Protein AF-A0A833EGF6-F1 (afdb_monomer)

Radius of gyration: 15.18 Å; Cα contacts (8 Å, |Δi|>4): 280; chains: 1; bounding box: 39×30×42 Å

Nearest PDB structures (foldseek):
  7wd3-assembly1_C  TM=6.835E-01  e=1.084E-02  Saccharomyces cerevisiae
  7z11-assembly1_F  TM=6.549E-01  e=1.781E-02  Saccharomyces cerevisiae S288C
  7wbb-assembly1_F  TM=6.950E-01  e=2.584E-02  Saccharomyces cerevisiae
  7wbb-assembly1_C  TM=6.110E-01  e=1.389E-02  Saccharomyces cerevisiae
  7wd3-assembly1_F  TM=5.823E-01  e=7.947E-03  Saccharomyces cerevisiae

Foldseek 3Di:
DDKDKDKDFDPPDDPPQDKAKAKEAADQVQDDDPCCVVLQDAREKEAAPVLCVSQVQPVQKKWWWAQDPNDTFIRIHRYDHDNVADNRYMYGHQVVCCVRPVDRMGITIMHHDRIDIHMDDPPVVCVVVVD

Structure (mmCIF, N/CA/C/O backbone):
data_AF-A0A833EGF6-F1
#
_entry.id   AF-A0A833EGF6-F1
#
loop_
_atom_site.group_PDB
_atom_site.id
_atom_site.type_symbol
_atom_site.label_atom_id
_atom_site.label_alt_id
_atom_site.label_comp_id
_atom_site.label_asym_id
_atom_site.label_entity_id
_atom_site.label_seq_id
_atom_site.pdbx_PDB_ins_code
_atom_site.Cartn_x
_atom_site.Cartn_y
_atom_site.Cartn_z
_atom_site.occupancy
_atom_site.B_iso_or_equiv
_atom_site.auth_seq_id
_atom_site.auth_comp_id
_atom_site.auth_asym_id
_atom_site.auth_atom_id
_atom_site.pdbx_PDB_mo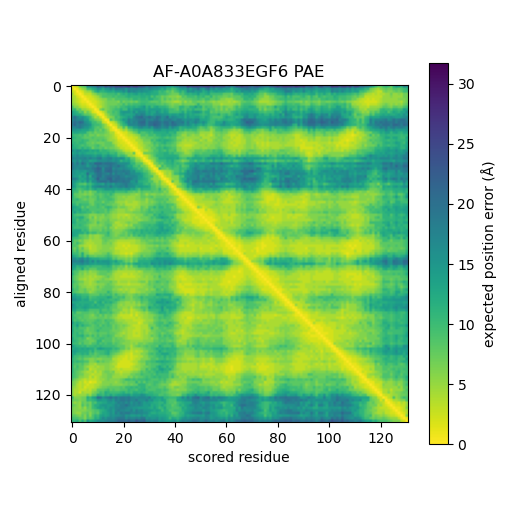del_num
ATOM 1 N N . MET A 1 1 ? 25.208 5.498 -14.492 1.00 62.78 1 MET A N 1
ATOM 2 C CA . MET A 1 1 ? 23.871 5.033 -14.918 1.00 62.78 1 MET A CA 1
ATOM 3 C C . MET A 1 1 ? 22.890 6.130 -14.579 1.00 62.78 1 MET A C 1
ATOM 5 O O . MET A 1 1 ? 22.999 6.670 -13.486 1.00 62.78 1 MET A O 1
ATOM 9 N N . VAL A 1 2 ? 22.030 6.523 -15.516 1.00 65.94 2 VAL A N 1
ATOM 10 C CA . VAL A 1 2 ? 21.056 7.590 -15.268 1.00 65.94 2 VAL A CA 1
ATOM 11 C C . VAL A 1 2 ? 19.839 6.972 -14.587 1.00 65.94 2 VAL A C 1
ATOM 13 O O . VAL A 1 2 ? 19.344 5.928 -15.010 1.00 65.94 2 VAL A O 1
ATOM 16 N N . GLU A 1 3 ? 19.394 7.591 -13.500 1.00 70.75 3 GLU A N 1
ATOM 17 C CA . GLU A 1 3 ? 18.186 7.198 -12.783 1.00 70.75 3 GLU A CA 1
ATOM 18 C C . GLU A 1 3 ? 17.099 8.226 -13.069 1.00 70.75 3 GLU A C 1
ATOM 20 O O . GLU A 1 3 ? 17.300 9.428 -12.874 1.00 70.75 3 GLU A O 1
ATOM 25 N N . PHE A 1 4 ? 15.935 7.760 -13.513 1.00 75.00 4 PHE A N 1
ATOM 26 C CA . PHE A 1 4 ? 14.792 8.621 -13.781 1.00 75.00 4 PHE A CA 1
ATOM 27 C C . PHE A 1 4 ? 13.683 8.347 -12.775 1.00 75.00 4 PHE A C 1
ATOM 29 O O . PHE A 1 4 ? 13.323 7.202 -12.503 1.00 75.00 4 PHE A O 1
ATOM 36 N N . LYS A 1 5 ? 13.111 9.422 -12.231 1.00 77.31 5 LYS A N 1
ATOM 37 C CA . LYS A 1 5 ? 11.902 9.362 -11.408 1.00 77.31 5 LYS A CA 1
ATOM 38 C C . LYS A 1 5 ? 10.701 9.613 -12.301 1.00 77.31 5 LYS A C 1
ATOM 40 O O . LYS A 1 5 ? 10.498 10.733 -12.762 1.00 77.31 5 LYS A O 1
ATOM 45 N N . ILE A 1 6 ? 9.904 8.578 -12.516 1.00 77.62 6 ILE A N 1
ATOM 46 C CA . ILE A 1 6 ? 8.696 8.646 -13.328 1.00 77.62 6 ILE A CA 1
ATOM 47 C C . ILE A 1 6 ? 7.509 8.836 -12.395 1.00 77.62 6 ILE A C 1
ATOM 49 O O . ILE A 1 6 ? 7.302 8.063 -11.458 1.00 77.62 6 ILE A O 1
ATOM 53 N N . VAL A 1 7 ? 6.733 9.885 -12.649 1.00 80.75 7 VAL A N 1
ATOM 54 C CA . VAL A 1 7 ? 5.445 10.098 -11.993 1.00 80.75 7 VAL A CA 1
ATOM 55 C C . VAL A 1 7 ? 4.383 9.456 -12.872 1.00 80.75 7 VAL A C 1
ATOM 57 O O . VAL A 1 7 ? 4.156 9.903 -13.992 1.00 80.75 7 VAL A O 1
ATOM 60 N N . VAL A 1 8 ? 3.738 8.410 -12.367 1.00 79.31 8 VAL A N 1
ATOM 61 C CA . VAL A 1 8 ? 2.607 7.773 -13.039 1.00 79.31 8 VAL A CA 1
ATOM 62 C C . VAL A 1 8 ? 1.335 8.324 -12.414 1.00 79.31 8 VAL A C 1
ATOM 64 O O . VAL A 1 8 ? 1.122 8.192 -11.208 1.00 79.31 8 VAL A O 1
ATOM 67 N N . GLY A 1 9 ? 0.527 8.995 -13.227 1.00 77.75 9 GLY A N 1
ATOM 68 C CA . GLY A 1 9 ? -0.804 9.455 -12.851 1.00 77.75 9 GLY A CA 1
ATOM 69 C C . GLY A 1 9 ? -1.856 8.498 -13.380 1.00 77.75 9 GLY A C 1
ATOM 70 O O . GLY A 1 9 ? -1.789 8.091 -14.538 1.00 77.75 9 GLY A O 1
ATOM 71 N N . ASP A 1 10 ? -2.831 8.155 -12.548 1.00 75.31 10 ASP A N 1
ATOM 72 C CA . ASP A 1 10 ? -4.001 7.414 -12.993 1.00 75.31 10 ASP A CA 1
ATOM 73 C C . ASP A 1 10 ? -5.038 8.392 -13.581 1.00 75.31 10 ASP A C 1
ATOM 75 O O . ASP A 1 10 ? -5.634 9.173 -12.829 1.00 75.31 10 ASP A O 1
ATOM 79 N N . PRO A 1 11 ? -5.284 8.372 -14.908 1.00 65.69 11 PRO A N 1
ATOM 80 C CA . PRO A 1 11 ? -6.131 9.358 -15.586 1.00 65.69 11 PRO A CA 1
ATOM 81 C C . PRO A 1 11 ? -7.618 9.233 -15.227 1.00 65.69 11 PRO A C 1
ATOM 83 O O . PRO A 1 11 ? -8.395 10.132 -15.535 1.00 65.69 11 PRO A O 1
ATOM 86 N N . ARG A 1 12 ? -8.018 8.121 -14.594 1.00 66.75 12 ARG A N 1
ATOM 87 C CA . ARG A 1 12 ? -9.392 7.853 -14.141 1.00 66.75 12 ARG A CA 1
ATOM 88 C C . ARG A 1 12 ? -9.619 8.173 -12.662 1.00 66.75 12 ARG A C 1
ATOM 90 O O . ARG A 1 12 ? -10.748 8.052 -12.192 1.00 66.75 12 ARG A O 1
ATOM 97 N N . SER A 1 13 ? -8.578 8.570 -11.933 1.00 63.38 13 SER A N 1
ATOM 98 C CA . SER A 1 13 ? -8.708 8.973 -10.536 1.00 63.38 13 SER A CA 1
ATOM 99 C C . SER A 1 13 ? -9.345 10.361 -10.445 1.00 63.38 13 SER A C 1
ATOM 101 O O . SER A 1 13 ? -8.914 11.316 -11.096 1.00 63.38 13 SER A O 1
ATOM 103 N N . HIS A 1 14 ? -10.387 10.498 -9.628 1.00 60.25 14 HIS A N 1
ATOM 104 C CA . HIS A 1 14 ? -11.126 11.747 -9.458 1.00 60.25 14 HIS A CA 1
ATOM 105 C C . HIS A 1 14 ? -11.111 12.192 -7.989 1.00 60.25 14 HIS A C 1
ATOM 107 O O . HIS A 1 14 ? -10.875 11.433 -7.056 1.00 60.25 14 HIS A O 1
ATOM 113 N N . ALA A 1 15 ? -11.356 13.478 -7.728 1.00 56.16 15 ALA A N 1
ATOM 114 C CA . ALA A 1 15 ? -11.394 13.990 -6.354 1.00 56.16 15 ALA A CA 1
ATOM 115 C C . ALA A 1 15 ? -12.519 13.391 -5.484 1.00 56.16 15 ALA A C 1
ATOM 117 O O . ALA A 1 15 ? -12.444 13.508 -4.265 1.00 56.16 15 ALA A O 1
ATOM 118 N N . LEU A 1 16 ? -13.504 12.738 -6.109 1.00 56.91 16 LEU A N 1
ATOM 119 C CA . LEU A 1 16 ? -14.645 12.071 -5.479 1.00 56.91 16 LEU A CA 1
ATOM 120 C C . LEU A 1 16 ? -14.425 10.573 -5.217 1.00 56.91 16 LEU A C 1
ATOM 122 O O . LEU A 1 16 ? -15.387 9.874 -4.900 1.00 56.91 16 LEU A O 1
ATOM 126 N N . ASP A 1 17 ? -13.201 10.064 -5.373 1.00 69.06 17 ASP A N 1
ATOM 127 C CA . ASP A 1 17 ? -12.939 8.664 -5.058 1.00 69.06 17 ASP A CA 1
ATOM 128 C C . ASP A 1 17 ? -13.291 8.362 -3.586 1.00 69.06 17 ASP A C 1
ATOM 130 O O . ASP A 1 17 ? -12.956 9.148 -2.691 1.00 69.06 17 ASP A O 1
ATOM 134 N N . PRO A 1 18 ? -13.991 7.246 -3.327 1.00 76.19 18 PRO A N 1
ATOM 135 C CA . PRO A 1 18 ? -14.436 6.881 -1.991 1.00 76.19 18 PRO A CA 1
ATOM 136 C C . PRO A 1 18 ? -13.239 6.681 -1.058 1.00 76.19 18 PRO A C 1
ATOM 138 O O . PRO A 1 18 ? -12.294 5.957 -1.371 1.00 76.19 18 PRO A O 1
ATOM 141 N N . ILE A 1 19 ? -13.298 7.341 0.099 1.00 81.56 19 ILE A N 1
ATOM 142 C CA . ILE A 1 19 ? -12.312 7.216 1.172 1.00 81.56 19 ILE A CA 1
ATOM 143 C C . ILE A 1 19 ? -12.888 6.260 2.212 1.00 81.56 19 ILE A C 1
ATOM 145 O O . ILE A 1 19 ? -13.967 6.505 2.752 1.00 81.56 19 ILE A O 1
ATOM 149 N N . VAL A 1 20 ? -12.168 5.180 2.497 1.00 84.00 20 VAL A N 1
ATOM 150 C CA . VAL A 1 20 ? -12.573 4.162 3.472 1.00 84.00 20 VAL A CA 1
ATOM 151 C C . VAL A 1 20 ? -11.602 4.198 4.644 1.00 84.00 20 VAL A C 1
ATOM 153 O O . VAL A 1 20 ? -10.390 4.152 4.447 1.00 84.00 20 VAL A O 1
ATOM 156 N N . LYS A 1 21 ? -12.114 4.292 5.872 1.00 85.31 21 LYS A N 1
ATOM 157 C CA . LYS A 1 21 ? -11.281 4.138 7.070 1.00 85.31 21 LYS A CA 1
ATOM 158 C C . LYS A 1 21 ? -10.967 2.660 7.255 1.00 85.31 21 LYS A C 1
ATOM 160 O O . LYS A 1 21 ? -11.886 1.853 7.307 1.00 85.31 21 LYS A O 1
ATOM 165 N N . VAL A 1 22 ? -9.689 2.332 7.348 1.00 87.44 22 VAL A N 1
ATOM 166 C CA . VAL A 1 22 ? -9.186 0.968 7.500 1.00 87.44 22 VAL A CA 1
ATOM 167 C C . VAL A 1 22 ? -8.145 0.917 8.610 1.00 87.44 22 VAL A C 1
ATOM 169 O O . VAL A 1 22 ? -7.460 1.902 8.894 1.00 87.44 22 VAL A O 1
ATOM 172 N N . LYS A 1 23 ? -7.987 -0.247 9.227 1.00 86.75 23 LYS A N 1
ATOM 173 C CA . LYS A 1 23 ? -6.864 -0.539 10.113 1.00 86.75 23 LYS A CA 1
ATOM 174 C C . LYS A 1 23 ? -5.716 -1.100 9.287 1.00 86.75 23 LYS A C 1
ATOM 176 O O . LYS A 1 23 ? -5.850 -2.133 8.636 1.00 86.75 23 LYS A O 1
ATOM 181 N N . ALA A 1 24 ? -4.586 -0.409 9.299 1.00 85.12 24 ALA A N 1
ATOM 182 C CA . ALA A 1 24 ? -3.361 -0.911 8.707 1.00 85.12 24 ALA A CA 1
ATOM 183 C C . ALA A 1 24 ? -2.612 -1.756 9.739 1.00 85.12 24 ALA A C 1
ATOM 185 O O . ALA A 1 24 ? -2.304 -1.268 10.828 1.00 85.12 24 ALA A O 1
ATOM 186 N N . LYS A 1 25 ? -2.304 -3.002 9.382 1.00 84.69 25 LYS A N 1
ATOM 187 C CA . LYS A 1 25 ? -1.577 -3.945 10.233 1.00 84.69 25 LYS A CA 1
ATOM 188 C C . LYS A 1 25 ? -0.266 -4.348 9.583 1.00 84.69 25 LYS A C 1
ATOM 190 O O . LYS A 1 25 ? -0.248 -4.780 8.433 1.00 84.69 25 LYS A O 1
ATOM 195 N N . GLY A 1 26 ? 0.828 -4.201 10.315 1.00 82.00 26 GLY A N 1
ATOM 196 C CA . GLY A 1 26 ? 2.128 -4.715 9.925 1.00 82.00 26 GLY A CA 1
ATOM 197 C C . GLY A 1 26 ? 2.166 -6.227 10.095 1.00 82.00 26 GLY A C 1
ATOM 198 O O . GLY A 1 26 ? 1.984 -6.734 11.198 1.00 82.00 26 GLY A O 1
ATOM 199 N N . LEU A 1 27 ? 2.413 -6.953 9.011 1.00 77.69 27 LEU A N 1
ATOM 200 C CA . LEU A 1 27 ? 2.735 -8.370 9.050 1.00 77.69 27 LEU A CA 1
ATOM 201 C C . LEU A 1 27 ? 4.227 -8.564 8.754 1.00 77.69 27 LEU A C 1
ATOM 203 O O . LEU A 1 27 ? 4.736 -7.984 7.790 1.00 77.69 27 LEU A O 1
ATOM 207 N N . PRO A 1 28 ? 4.928 -9.407 9.533 1.00 67.44 28 PRO A N 1
ATOM 208 C CA . PRO A 1 28 ? 6.315 -9.776 9.250 1.00 67.44 28 PRO A CA 1
ATOM 209 C C . PRO A 1 28 ? 6.437 -10.679 8.011 1.00 67.44 28 PRO A C 1
ATOM 211 O O . PRO A 1 28 ? 7.514 -10.802 7.443 1.00 67.44 28 PRO A O 1
ATOM 214 N N . ASP A 1 29 ? 5.329 -11.288 7.576 1.00 66.88 29 ASP A N 1
ATOM 215 C CA . ASP A 1 29 ? 5.263 -12.171 6.405 1.00 66.88 29 ASP A CA 1
ATOM 216 C C . ASP A 1 29 ? 5.384 -11.398 5.075 1.00 66.88 29 ASP A C 1
ATOM 218 O O . ASP A 1 29 ? 5.805 -11.932 4.050 1.00 66.88 29 ASP A O 1
ATOM 222 N N . ILE A 1 30 ? 5.053 -10.100 5.091 1.00 66.06 30 ILE A N 1
ATOM 223 C CA . ILE A 1 30 ? 5.176 -9.215 3.931 1.00 66.06 30 ILE A CA 1
ATOM 224 C C . ILE A 1 30 ? 6.571 -8.588 3.975 1.00 66.06 30 ILE A C 1
ATOM 226 O O . ILE A 1 30 ? 6.788 -7.560 4.616 1.00 66.06 30 ILE A O 1
ATOM 230 N N . ASN A 1 31 ? 7.529 -9.227 3.308 1.00 56.38 31 ASN A N 1
ATOM 231 C CA . ASN A 1 31 ? 8.895 -8.719 3.214 1.00 56.38 31 ASN A CA 1
ATOM 232 C C . ASN A 1 31 ? 8.981 -7.524 2.259 1.00 56.38 31 ASN A C 1
ATOM 234 O O . ASN A 1 31 ? 8.566 -7.616 1.104 1.00 56.38 31 ASN A O 1
ATOM 238 N N . LEU A 1 32 ? 9.581 -6.432 2.736 1.00 56.50 32 LEU A N 1
ATOM 239 C CA . LEU A 1 32 ? 9.998 -5.309 1.904 1.00 56.50 32 LEU A CA 1
ATOM 240 C C . LEU A 1 32 ? 11.260 -5.713 1.137 1.00 56.50 32 LEU A C 1
ATOM 242 O O . LEU A 1 32 ? 12.337 -5.864 1.715 1.00 56.50 32 LEU A O 1
ATOM 246 N N . SER A 1 33 ? 11.155 -5.880 -0.177 1.00 59.25 33 SER A N 1
ATOM 247 C CA . SER A 1 33 ? 12.342 -6.126 -1.003 1.00 59.25 33 SER A CA 1
ATOM 248 C C . SER A 1 33 ? 13.201 -4.858 -1.106 1.00 59.25 33 SER A C 1
ATOM 250 O O . SER A 1 33 ? 12.686 -3.740 -1.098 1.00 59.25 33 SER A O 1
ATOM 252 N N . ALA A 1 34 ? 14.524 -4.998 -1.261 1.00 54.62 34 ALA A N 1
ATOM 253 C CA . ALA A 1 34 ? 15.442 -3.856 -1.406 1.00 54.62 34 ALA A CA 1
ATOM 254 C C . ALA A 1 34 ? 15.045 -2.903 -2.562 1.00 54.62 34 ALA A C 1
ATOM 256 O O . ALA A 1 34 ? 15.184 -1.686 -2.449 1.00 54.62 34 ALA A O 1
ATOM 257 N N . GLU A 1 35 ? 14.441 -3.443 -3.626 1.00 56.97 35 GLU A N 1
ATOM 258 C CA . GLU A 1 35 ? 13.878 -2.676 -4.748 1.00 56.97 35 GLU A CA 1
ATOM 259 C C . GLU A 1 35 ? 12.688 -1.775 -4.348 1.00 56.97 35 GLU A C 1
ATOM 261 O O . GLU A 1 35 ? 12.455 -0.733 -4.965 1.00 56.97 35 GLU A O 1
ATOM 266 N N . GLU A 1 36 ? 11.932 -2.140 -3.309 1.00 57.56 36 GLU A N 1
ATOM 267 C CA . GLU A 1 36 ? 10.817 -1.343 -2.778 1.00 57.56 36 GLU A CA 1
ATOM 268 C C . GLU A 1 36 ? 11.327 -0.196 -1.888 1.00 57.56 36 GLU A C 1
ATOM 270 O O . GLU A 1 36 ? 10.761 0.901 -1.909 1.00 57.56 36 GLU A O 1
ATOM 275 N N . LYS A 1 37 ? 12.461 -0.391 -1.191 1.00 54.84 37 LYS A N 1
ATOM 276 C CA . LYS A 1 37 ? 13.167 0.685 -0.464 1.00 54.84 37 LYS A CA 1
ATOM 277 C C . LYS A 1 37 ? 13.783 1.722 -1.413 1.00 54.84 37 LYS A C 1
ATOM 279 O O . LYS A 1 37 ? 13.734 2.917 -1.123 1.00 54.84 37 LYS A O 1
ATOM 284 N N . GLU A 1 38 ? 14.265 1.309 -2.587 1.00 54.97 38 GLU A N 1
ATOM 285 C CA . GLU A 1 38 ? 14.794 2.216 -3.624 1.00 54.97 38 GLU A CA 1
ATOM 286 C C . GLU A 1 38 ? 13.707 2.931 -4.462 1.00 54.97 38 GLU A C 1
ATOM 288 O O . GLU A 1 38 ? 14.020 3.689 -5.385 1.00 54.97 38 GLU A O 1
ATOM 293 N N . ARG A 1 39 ? 12.414 2.716 -4.164 1.00 59.03 39 ARG A N 1
ATOM 294 C CA . ARG A 1 39 ? 11.269 3.152 -4.995 1.00 59.03 39 ARG A CA 1
ATOM 295 C C . ARG A 1 39 ? 11.310 2.626 -6.436 1.00 59.03 39 ARG A C 1
ATOM 297 O O . ARG A 1 39 ? 10.613 3.164 -7.295 1.00 59.03 39 ARG A O 1
ATOM 304 N N . LYS A 1 40 ? 12.089 1.578 -6.720 1.00 57.59 40 LYS A N 1
ATOM 305 C CA . LYS A 1 40 ? 12.051 0.879 -8.016 1.00 57.59 40 LYS A CA 1
ATOM 306 C C . LYS A 1 40 ? 10.745 0.099 -8.171 1.00 57.59 40 LYS A C 1
ATOM 308 O O . LYS A 1 40 ? 10.235 -0.044 -9.278 1.00 57.59 40 LYS A O 1
ATOM 313 N N . ARG A 1 41 ? 10.158 -0.344 -7.052 1.00 61.38 41 ARG A N 1
ATOM 314 C CA . ARG A 1 41 ? 8.823 -0.957 -6.984 1.00 61.38 41 ARG A CA 1
ATOM 315 C C . ARG 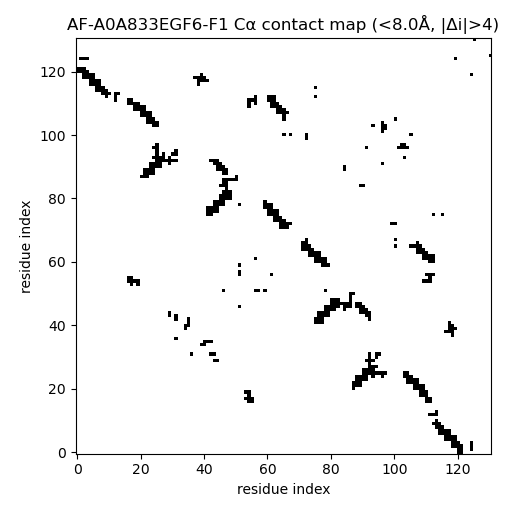A 1 41 ? 7.975 -0.346 -5.874 1.00 61.38 41 ARG A C 1
ATOM 317 O O . ARG A 1 41 ? 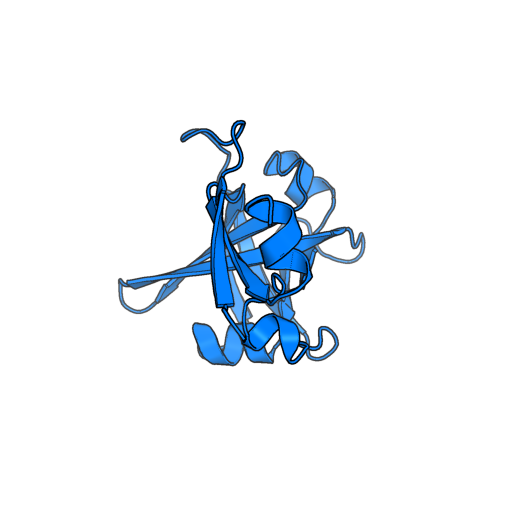8.495 0.161 -4.883 1.00 61.38 41 ARG A O 1
ATOM 324 N N . LEU A 1 42 ? 6.657 -0.372 -6.067 1.00 71.06 42 LEU A N 1
ATOM 325 C CA . LEU A 1 42 ? 5.704 -0.024 -5.015 1.00 71.06 42 LEU A CA 1
ATOM 326 C C . LEU A 1 42 ? 5.661 -1.154 -3.982 1.00 71.06 42 LEU A C 1
ATOM 328 O O . LEU A 1 42 ? 5.588 -2.303 -4.419 1.00 71.06 42 LEU A O 1
ATOM 332 N N . PRO A 1 43 ? 5.623 -0.838 -2.672 1.00 76.38 43 PRO A N 1
ATOM 333 C CA . PRO A 1 43 ? 5.438 -1.840 -1.633 1.00 76.38 43 PRO A CA 1
ATOM 334 C C . PRO A 1 43 ? 4.166 -2.648 -1.890 1.00 76.38 43 PRO A C 1
ATOM 336 O O . PRO A 1 43 ? 3.134 -2.074 -2.253 1.00 76.38 43 PRO A O 1
ATOM 339 N N . VAL A 1 44 ? 4.216 -3.960 -1.692 1.00 81.94 44 VAL A N 1
ATOM 340 C CA . VAL A 1 44 ? 3.024 -4.814 -1.760 1.00 81.94 44 VAL A CA 1
ATOM 341 C C . VAL A 1 44 ? 2.213 -4.710 -0.465 1.00 81.94 44 VAL A C 1
ATOM 343 O O . VAL A 1 44 ? 2.756 -4.704 0.638 1.00 81.94 44 VAL A O 1
ATOM 346 N N . CYS A 1 45 ? 0.892 -4.628 -0.597 1.00 83.69 45 CYS A N 1
ATOM 347 C CA . CYS A 1 45 ? -0.054 -4.679 0.511 1.00 83.69 45 CYS A CA 1
ATOM 348 C C . CYS A 1 45 ? -1.146 -5.707 0.234 1.00 83.69 45 CYS A C 1
ATOM 350 O O . CYS A 1 45 ? -1.517 -5.905 -0.918 1.00 83.69 45 CYS A O 1
ATOM 352 N N . LYS A 1 46 ? -1.665 -6.369 1.267 1.00 83.62 46 LYS A N 1
ATOM 353 C CA . LYS A 1 46 ? -2.796 -7.291 1.132 1.00 83.62 46 LYS A CA 1
ATOM 354 C C . LYS A 1 46 ? -4.083 -6.592 1.539 1.00 83.62 46 LYS A C 1
ATOM 356 O O . LYS A 1 46 ? -4.137 -5.952 2.588 1.00 83.62 46 LYS A O 1
ATOM 361 N N . ALA A 1 47 ? -5.104 -6.709 0.704 1.00 85.00 47 ALA A N 1
ATOM 362 C CA . ALA A 1 47 ? -6.405 -6.099 0.929 1.00 85.00 47 ALA A CA 1
ATOM 363 C C . ALA A 1 47 ? -7.517 -7.036 0.460 1.00 85.00 47 ALA A C 1
ATOM 365 O O . ALA A 1 47 ? -7.343 -7.802 -0.490 1.00 85.00 47 ALA A O 1
ATOM 366 N N . SER A 1 48 ? -8.687 -6.930 1.086 1.00 85.19 48 SER A N 1
ATOM 367 C CA . SER A 1 48 ? -9.868 -7.661 0.632 1.00 85.19 48 SER A CA 1
ATOM 368 C C . SER A 1 48 ? -10.318 -7.187 -0.753 1.00 85.19 48 SER A C 1
ATOM 370 O O . SER A 1 48 ? -10.286 -5.989 -1.061 1.00 85.19 48 SER A O 1
ATOM 372 N N . ARG A 1 49 ? -10.844 -8.104 -1.573 1.00 82.25 49 ARG A N 1
ATOM 373 C CA . ARG A 1 49 ? -11.446 -7.766 -2.873 1.00 82.25 49 ARG A CA 1
ATOM 374 C C . ARG A 1 49 ? -12.545 -6.711 -2.736 1.00 82.25 49 ARG A C 1
ATOM 376 O O . ARG A 1 49 ? -12.558 -5.736 -3.484 1.00 82.25 49 ARG A O 1
ATOM 383 N N . LYS A 1 50 ? -13.404 -6.857 -1.722 1.00 82.06 50 LYS A N 1
ATOM 384 C CA . LYS A 1 50 ? -14.497 -5.915 -1.443 1.00 82.06 50 LYS A CA 1
ATOM 385 C C . LYS A 1 50 ? -13.989 -4.508 -1.149 1.00 82.06 50 LYS A C 1
ATOM 387 O O . LYS A 1 50 ? -14.629 -3.535 -1.536 1.00 82.06 50 LYS A O 1
ATOM 392 N N . LEU A 1 51 ? -12.851 -4.394 -0.464 1.00 81.25 51 LEU A N 1
ATOM 393 C CA . LEU A 1 51 ? -12.237 -3.105 -0.170 1.00 81.25 51 LEU A CA 1
ATOM 394 C C . LEU A 1 51 ? -11.743 -2.444 -1.464 1.00 81.25 51 LEU A C 1
ATOM 396 O O . LEU A 1 51 ? -12.021 -1.271 -1.688 1.00 81.25 51 LEU A O 1
ATOM 400 N N . LEU A 1 52 ? -11.096 -3.192 -2.362 1.00 79.94 52 LEU A N 1
ATOM 401 C CA . LEU A 1 52 ? -10.640 -2.657 -3.653 1.00 79.94 52 LEU A CA 1
ATOM 402 C C . LEU A 1 52 ? -11.790 -2.248 -4.576 1.00 79.94 52 LEU A C 1
ATOM 404 O O . LEU A 1 52 ? -11.693 -1.220 -5.248 1.00 79.94 52 LEU A O 1
ATOM 408 N N . GLU A 1 53 ? -12.886 -3.006 -4.570 1.00 80.56 53 GLU A N 1
ATOM 409 C CA . GLU A 1 53 ? -14.109 -2.657 -5.297 1.00 80.56 53 GLU A CA 1
ATOM 410 C C . GLU A 1 53 ? -14.763 -1.396 -4.719 1.00 80.56 53 GLU A C 1
ATOM 412 O O . GLU A 1 53 ? -15.098 -0.482 -5.477 1.00 80.56 53 GLU A O 1
ATOM 417 N N . LYS A 1 54 ? -14.861 -1.289 -3.383 1.00 80.75 54 LYS A N 1
ATOM 418 C CA . LYS A 1 54 ? -15.333 -0.071 -2.700 1.00 80.75 54 LYS A CA 1
ATOM 419 C C . LYS A 1 54 ? -14.473 1.134 -3.075 1.00 80.75 54 LYS A C 1
ATOM 421 O O . LYS A 1 54 ? -15.031 2.182 -3.365 1.00 80.75 54 LYS A O 1
ATOM 426 N N . LEU A 1 55 ? -13.149 0.975 -3.120 1.00 76.25 55 LEU A N 1
ATOM 427 C CA . LEU A 1 55 ? -12.176 2.020 -3.467 1.00 76.25 55 LEU A CA 1
ATOM 428 C C . LEU A 1 55 ? -12.102 2.325 -4.974 1.00 76.25 55 LEU A C 1
ATOM 430 O O . LEU A 1 55 ? -11.409 3.263 -5.364 1.00 76.25 55 LEU A O 1
ATOM 434 N N . ARG A 1 56 ? -12.774 1.532 -5.825 1.00 74.81 56 ARG A N 1
ATOM 435 C CA . ARG A 1 56 ? -12.673 1.581 -7.296 1.00 74.81 56 ARG A CA 1
ATOM 436 C C . ARG A 1 56 ? -11.225 1.551 -7.797 1.00 74.81 5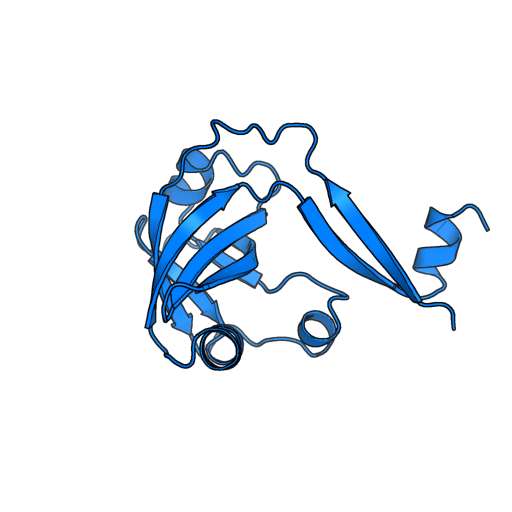6 ARG A C 1
ATOM 438 O O . ARG A 1 56 ? -10.890 2.202 -8.785 1.00 74.81 56 ARG A O 1
ATOM 445 N N . ALA A 1 57 ? -10.347 0.818 -7.117 1.00 76.19 57 ALA A N 1
ATOM 446 C CA . ALA A 1 57 ? -8.922 0.770 -7.431 1.00 76.19 57 ALA A CA 1
ATOM 447 C C . ALA A 1 57 ? -8.636 -0.211 -8.588 1.00 76.19 57 ALA A C 1
ATOM 449 O O . ALA A 1 57 ? -8.076 -1.282 -8.377 1.00 76.19 57 ALA A O 1
ATOM 450 N N .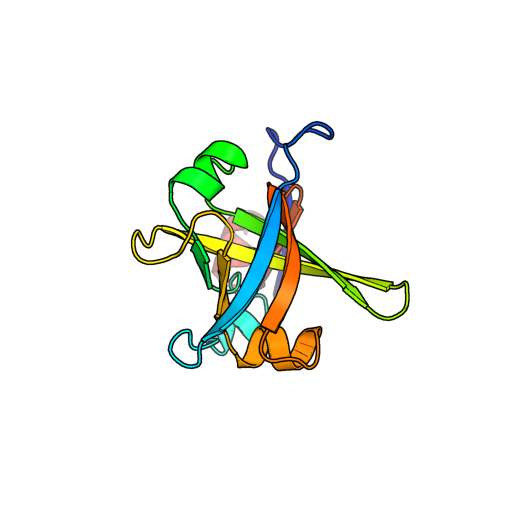 GLU A 1 58 ? -9.009 0.157 -9.821 1.00 69.81 58 GLU A N 1
ATOM 451 C CA . GLU A 1 58 ? -8.866 -0.693 -11.025 1.00 69.81 58 GLU A CA 1
ATOM 452 C C . GLU A 1 58 ? -7.416 -1.120 -11.304 1.00 69.81 58 GLU A C 1
ATOM 454 O O . GLU A 1 58 ? -7.169 -2.226 -11.775 1.00 69.81 58 GLU A O 1
ATOM 459 N N . LEU A 1 59 ? -6.449 -0.254 -10.993 1.00 70.00 59 LEU A N 1
ATOM 460 C CA . LEU A 1 59 ? -5.023 -0.526 -11.194 1.00 70.00 59 LEU A CA 1
ATOM 461 C C . LEU A 1 59 ? -4.396 -1.339 -10.051 1.00 70.00 59 LEU A C 1
ATOM 463 O O . LEU A 1 59 ? -3.205 -1.642 -10.099 1.00 70.00 59 LEU A O 1
ATOM 467 N N . GLY A 1 60 ? -5.169 -1.665 -9.008 1.00 79.12 60 GLY A N 1
ATOM 468 C CA . GLY A 1 60 ? -4.663 -2.356 -7.824 1.00 79.12 60 GLY A CA 1
ATOM 469 C C . GLY A 1 60 ? -3.642 -1.530 -7.040 1.00 79.12 60 GLY A C 1
ATOM 470 O O . GLY A 1 60 ? -2.769 -2.098 -6.395 1.00 79.12 60 GLY A O 1
ATOM 471 N N . ILE A 1 61 ? -3.702 -0.197 -7.112 1.00 82.94 61 ILE A N 1
ATOM 472 C CA . ILE A 1 61 ? -2.811 0.703 -6.369 1.00 82.94 61 ILE A CA 1
ATOM 473 C C . ILE A 1 61 ? -3.657 1.568 -5.445 1.00 82.94 61 ILE A C 1
ATOM 475 O O . ILE A 1 61 ? -4.560 2.287 -5.884 1.00 82.94 61 ILE A O 1
ATOM 479 N N . ILE A 1 62 ? -3.345 1.501 -4.156 1.00 85.88 62 ILE A N 1
ATOM 480 C CA . ILE A 1 62 ? -4.048 2.233 -3.109 1.00 85.88 62 ILE A CA 1
ATOM 481 C C . ILE A 1 62 ? -3.069 3.112 -2.341 1.00 85.88 62 ILE A C 1
ATOM 483 O O . ILE A 1 62 ? -1.886 2.796 -2.195 1.00 85.88 62 ILE A O 1
ATOM 487 N N . THR A 1 63 ? -3.572 4.230 -1.837 1.00 86.69 63 THR A N 1
ATOM 488 C CA . THR A 1 63 ? -2.847 5.082 -0.906 1.00 86.69 63 THR A CA 1
ATOM 489 C C . THR A 1 63 ? -3.526 5.017 0.451 1.00 86.69 63 THR A C 1
ATOM 491 O O . THR A 1 63 ? -4.723 5.261 0.575 1.00 86.69 63 THR A O 1
ATOM 494 N N . LEU A 1 64 ? -2.734 4.714 1.472 1.00 88.12 64 LEU A N 1
ATOM 495 C CA . LEU A 1 64 ? -3.109 4.772 2.873 1.00 88.12 64 LEU A CA 1
ATOM 496 C C . LEU A 1 64 ? -2.604 6.083 3.457 1.00 88.12 64 LEU A C 1
ATOM 498 O O . LEU A 1 64 ? -1.401 6.356 3.453 1.00 88.12 64 LEU A O 1
ATOM 502 N N . ARG A 1 65 ? -3.519 6.913 3.944 1.00 87.00 65 ARG A N 1
ATOM 503 C CA . ARG A 1 65 ? -3.192 8.153 4.640 1.00 87.00 65 ARG A CA 1
ATOM 504 C C . ARG A 1 65 ? -3.352 7.963 6.133 1.00 87.00 65 ARG A C 1
ATOM 506 O O . ARG A 1 65 ? -4.445 7.721 6.627 1.00 87.00 65 ARG A O 1
ATOM 513 N N . PHE A 1 66 ? -2.254 8.162 6.834 1.00 88.06 66 PHE A N 1
ATOM 514 C CA . PHE A 1 66 ? -2.175 8.160 8.281 1.00 88.06 66 PHE A CA 1
ATOM 515 C C . PHE A 1 66 ? -2.120 9.597 8.784 1.00 88.06 66 PHE A C 1
ATOM 517 O O . PHE A 1 66 ? -1.551 10.479 8.126 1.00 88.06 66 PHE A O 1
ATOM 524 N N . ARG A 1 67 ? -2.682 9.836 9.967 1.00 83.31 67 ARG A N 1
ATOM 525 C CA . ARG A 1 67 ? -2.616 11.129 10.647 1.00 83.31 67 ARG A CA 1
ATOM 526 C C . ARG A 1 67 ? -1.809 10.954 11.929 1.00 83.31 67 ARG A C 1
ATOM 528 O O . ARG A 1 67 ? -2.265 10.288 12.848 1.00 83.31 67 ARG A O 1
ATOM 535 N N . LYS A 1 68 ? -0.607 11.526 11.966 1.00 76.50 68 LYS A N 1
ATOM 536 C CA . LYS A 1 68 ? 0.325 11.441 13.098 1.00 76.50 68 LYS A CA 1
ATOM 537 C C . LYS A 1 68 ? 0.759 12.847 13.491 1.00 76.50 68 LYS A C 1
ATOM 539 O O . LYS A 1 68 ? 1.294 13.553 12.642 1.00 76.50 68 LYS A O 1
ATOM 544 N N . ASP A 1 69 ? 0.510 13.250 14.738 1.00 71.25 69 ASP A N 1
ATOM 545 C CA . ASP A 1 69 ? 0.914 14.559 15.286 1.00 71.25 69 ASP A CA 1
ATOM 546 C C . ASP A 1 69 ? 0.571 15.737 14.349 1.00 71.25 69 ASP A C 1
ATOM 548 O O . ASP A 1 69 ? 1.415 16.554 13.988 1.00 71.25 69 ASP A O 1
ATOM 552 N N . ASP A 1 70 ? -0.677 15.750 13.867 1.00 73.44 70 ASP A N 1
ATOM 553 C CA . ASP A 1 70 ? -1.232 16.698 12.884 1.00 73.44 70 ASP A CA 1
ATOM 554 C C . ASP A 1 70 ? -0.603 16.673 11.468 1.00 73.44 70 ASP A C 1
ATOM 556 O O . ASP A 1 70 ? -1.082 17.332 10.543 1.00 73.44 70 ASP A O 1
ATOM 560 N N . LYS A 1 71 ? 0.399 15.819 11.228 1.00 79.31 71 LYS A N 1
ATOM 561 C CA . LYS A 1 71 ? 0.978 15.564 9.902 1.00 79.31 71 LYS A CA 1
ATOM 562 C C . LYS A 1 71 ? 0.279 14.405 9.194 1.00 79.31 71 LYS A C 1
ATOM 564 O O . LYS A 1 71 ? -0.070 13.382 9.784 1.00 79.31 71 LYS A O 1
ATOM 569 N N . LYS A 1 72 ? 0.103 14.557 7.880 1.00 83.56 72 LYS A N 1
ATOM 570 C CA . LYS A 1 72 ? -0.422 13.510 6.994 1.00 83.56 72 LYS A CA 1
ATOM 571 C C . LYS A 1 72 ? 0.740 12.714 6.413 1.00 83.56 72 LYS A C 1
ATOM 573 O O . LYS A 1 72 ? 1.579 13.281 5.714 1.00 83.56 72 LYS A O 1
ATOM 578 N N . VAL A 1 73 ? 0.768 11.412 6.670 1.00 85.44 73 VAL A N 1
ATOM 579 C CA . VAL A 1 73 ? 1.740 10.485 6.080 1.00 85.44 73 VAL A CA 1
ATOM 580 C C . VAL A 1 73 ? 1.002 9.613 5.076 1.00 85.44 73 VAL A C 1
ATOM 582 O O . VAL A 1 73 ? 0.082 8.893 5.444 1.00 85.44 73 VAL A O 1
ATOM 585 N N . ASN A 1 74 ? 1.384 9.688 3.802 1.00 86.44 74 ASN A N 1
ATOM 586 C CA . ASN A 1 74 ? 0.799 8.858 2.751 1.00 86.44 74 ASN A CA 1
ATOM 587 C C . ASN A 1 74 ? 1.746 7.697 2.429 1.00 86.44 74 ASN A C 1
ATOM 589 O O . ASN A 1 74 ? 2.916 7.919 2.112 1.00 86.44 74 ASN A O 1
ATOM 593 N N . ILE A 1 75 ? 1.224 6.478 2.450 1.00 86.00 75 ILE A N 1
ATOM 594 C CA . ILE A 1 75 ? 1.906 5.267 1.998 1.00 86.00 75 ILE A CA 1
ATOM 595 C C . ILE A 1 75 ? 1.153 4.766 0.772 1.00 86.00 75 ILE A C 1
ATOM 597 O O . ILE A 1 75 ? -0.039 4.501 0.852 1.00 86.00 75 ILE A O 1
ATOM 601 N N . THR A 1 76 ? 1.824 4.673 -0.374 1.00 86.25 76 THR A N 1
ATOM 602 C CA . THR A 1 76 ? 1.215 4.126 -1.596 1.00 86.25 76 THR A CA 1
ATOM 603 C C . THR A 1 76 ? 1.743 2.727 -1.823 1.00 86.25 76 THR A C 1
ATOM 605 O O . THR A 1 76 ? 2.958 2.542 -1.828 1.00 86.25 76 THR A O 1
ATOM 608 N N . CYS A 1 77 ? 0.841 1.768 -1.991 1.00 86.19 77 CYS A N 1
ATOM 609 C CA . CYS A 1 77 ? 1.170 0.359 -2.124 1.00 86.19 77 CYS A CA 1
ATOM 610 C C . CYS A 1 77 ? 0.350 -0.293 -3.238 1.00 86.19 77 CYS A C 1
ATOM 612 O O . CYS A 1 77 ? -0.747 0.158 -3.586 1.00 86.19 77 CYS A O 1
ATOM 614 N N . ARG A 1 78 ? 0.904 -1.360 -3.813 1.00 85.38 78 ARG A N 1
ATOM 615 C CA . ARG A 1 78 ? 0.190 -2.234 -4.737 1.00 85.38 78 ARG A CA 1
ATOM 616 C C . ARG A 1 78 ? -0.602 -3.248 -3.922 1.00 85.38 78 ARG A C 1
ATOM 618 O O . ARG A 1 78 ? -0.014 -4.078 -3.236 1.00 85.38 78 ARG A O 1
ATOM 625 N N . ALA A 1 79 ? -1.919 -3.191 -4.026 1.00 84.69 79 ALA A N 1
ATOM 626 C CA . ALA A 1 79 ? -2.813 -4.116 -3.366 1.00 84.69 79 ALA A CA 1
ATOM 627 C C . ALA A 1 79 ? -2.857 -5.465 -4.095 1.00 84.69 79 ALA A C 1
ATOM 629 O O . ALA A 1 79 ? -3.128 -5.544 -5.295 1.00 84.69 79 ALA A O 1
ATOM 630 N N . VAL A 1 80 ? -2.616 -6.529 -3.343 1.00 84.00 80 VAL A N 1
ATOM 631 C CA . VAL A 1 80 ? -2.839 -7.922 -3.711 1.00 84.00 80 VAL A CA 1
ATOM 632 C C . VAL A 1 80 ? -4.093 -8.384 -2.984 1.00 84.00 80 VAL A C 1
ATOM 634 O O . VAL A 1 80 ? -4.254 -8.141 -1.788 1.00 84.00 80 VAL A O 1
ATOM 637 N N . ILE A 1 81 ? -4.996 -9.015 -3.730 1.00 83.62 81 ILE A N 1
ATOM 638 C CA . ILE A 1 81 ? -6.241 -9.543 -3.179 1.00 83.62 81 ILE A CA 1
ATOM 639 C C . ILE A 1 81 ? -5.908 -10.751 -2.308 1.00 83.62 81 ILE A C 1
ATOM 641 O O . ILE A 1 81 ? -5.287 -11.698 -2.784 1.00 83.62 81 ILE A O 1
ATOM 645 N N . ASP A 1 82 ? -6.336 -10.709 -1.052 1.00 81.62 82 ASP A N 1
ATOM 646 C CA . ASP A 1 82 ? -6.267 -11.838 -0.127 1.00 81.62 82 ASP A CA 1
ATOM 647 C C . ASP A 1 82 ? -7.603 -11.908 0.625 1.00 81.62 82 ASP A C 1
ATOM 649 O O . ASP A 1 82 ? -7.967 -10.987 1.360 1.00 81.62 82 ASP A O 1
ATOM 653 N N . ASP A 1 83 ? -8.371 -12.974 0.386 1.00 75.19 83 ASP A N 1
ATOM 654 C CA . ASP A 1 83 ? -9.709 -13.160 0.962 1.00 75.19 83 ASP A CA 1
ATOM 655 C C . ASP A 1 83 ? -9.679 -13.438 2.477 1.00 75.19 83 ASP A C 1
ATOM 657 O O . ASP A 1 83 ? -10.724 -13.395 3.125 1.00 75.19 83 ASP A O 1
ATOM 661 N N . ASN A 1 84 ? -8.498 -13.672 3.065 1.00 79.62 84 ASN A N 1
ATOM 662 C CA . ASN A 1 84 ? -8.343 -13.795 4.516 1.00 79.62 84 ASN A CA 1
ATOM 663 C C . ASN A 1 84 ? -8.272 -12.435 5.224 1.00 79.62 84 ASN A C 1
ATOM 665 O O . ASN A 1 84 ? -8.352 -12.382 6.451 1.00 79.62 84 ASN A O 1
ATOM 669 N N . VAL A 1 85 ? -8.097 -11.340 4.477 1.00 79.94 85 VAL A N 1
ATOM 670 C CA . VAL A 1 85 ? -8.011 -9.994 5.048 1.00 79.94 85 VAL A CA 1
ATOM 671 C C . VAL A 1 85 ? -9.423 -9.426 5.217 1.00 79.94 85 VAL A C 1
ATOM 673 O O . VAL A 1 85 ? -10.184 -9.386 4.242 1.00 79.94 85 VAL A O 1
ATOM 676 N N . PRO A 1 86 ? -9.796 -8.965 6.426 1.00 79.94 86 PRO A N 1
ATOM 677 C CA . PRO A 1 86 ? -11.065 -8.284 6.653 1.00 79.94 86 PRO A CA 1
ATOM 678 C C . PRO A 1 86 ? -11.248 -7.072 5.736 1.00 79.94 86 PRO A C 1
ATOM 680 O O . PRO A 1 86 ? -10.293 -6.414 5.331 1.00 79.94 86 PRO A O 1
ATOM 683 N N . GLU A 1 87 ? -12.498 -6.730 5.428 1.00 78.38 87 GLU A N 1
ATOM 684 C CA . GLU A 1 87 ? -12.810 -5.594 4.552 1.00 78.38 87 GLU A CA 1
ATOM 685 C C . GLU A 1 87 ? -12.447 -4.222 5.147 1.00 78.38 87 GLU A C 1
ATOM 687 O O . GLU A 1 87 ? -12.300 -3.260 4.394 1.00 78.38 87 GLU A O 1
ATOM 692 N N . ASP A 1 88 ? -12.233 -4.153 6.461 1.00 82.88 88 ASP A N 1
ATOM 693 C CA . ASP A 1 88 ? -11.793 -2.961 7.190 1.00 82.88 88 ASP A CA 1
ATOM 694 C C . ASP A 1 88 ? -10.290 -2.983 7.519 1.00 82.88 88 ASP A C 1
ATOM 696 O O . ASP A 1 88 ? -9.805 -2.112 8.241 1.00 82.88 88 ASP A O 1
ATOM 700 N N . GLU A 1 89 ? -9.537 -3.964 7.010 1.00 82.75 89 GLU A N 1
ATOM 701 C CA . GLU A 1 89 ? -8.106 -4.118 7.274 1.00 82.75 89 GLU A CA 1
ATOM 702 C C . GLU A 1 89 ? -7.268 -4.082 5.993 1.00 82.75 89 GLU A C 1
ATOM 704 O O . GLU A 1 89 ? -7.678 -4.525 4.920 1.00 82.75 89 GLU A O 1
ATOM 709 N N . VAL A 1 90 ? -6.050 -3.558 6.121 1.00 84.94 90 VAL A N 1
ATOM 710 C CA . VAL A 1 90 ? -5.015 -3.648 5.089 1.00 84.94 90 VAL A CA 1
ATOM 711 C C . VAL A 1 90 ? -3.738 -4.129 5.744 1.00 84.94 90 VAL A C 1
ATOM 713 O O . VAL A 1 90 ? -3.245 -3.512 6.688 1.00 84.94 90 VAL A O 1
ATOM 716 N N . HIS A 1 91 ? -3.185 -5.227 5.243 1.00 85.50 91 HIS A N 1
ATOM 717 C CA . HIS A 1 91 ? -1.933 -5.751 5.770 1.00 85.50 91 HIS A CA 1
ATOM 718 C C . HIS A 1 91 ? -0.763 -5.223 4.945 1.00 85.50 91 HIS A C 1
ATOM 720 O O . HIS A 1 91 ? -0.762 -5.270 3.714 1.00 85.50 91 HIS A O 1
ATOM 726 N N . LEU A 1 92 ? 0.227 -4.683 5.641 1.00 84.06 92 LEU A N 1
ATOM 727 C CA . LEU A 1 92 ? 1.433 -4.073 5.095 1.00 84.06 92 LEU A CA 1
ATOM 728 C C . LEU A 1 92 ? 2.656 -4.7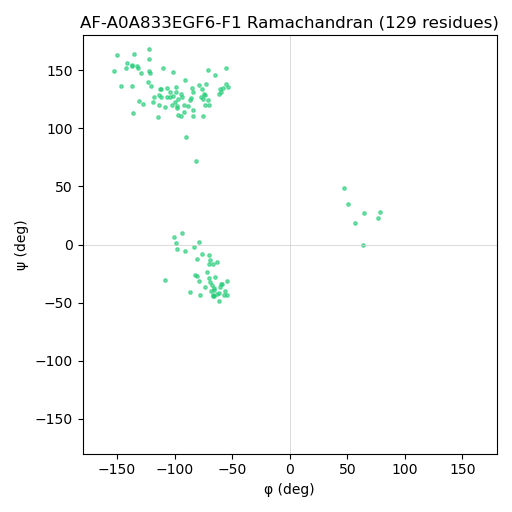86 5.658 1.00 84.06 92 LEU A C 1
ATOM 730 O O . LEU A 1 92 ? 2.555 -5.512 6.641 1.00 84.06 92 LEU A O 1
ATOM 734 N N . SER A 1 93 ? 3.828 -4.521 5.092 1.00 82.12 93 SER A N 1
ATOM 735 C CA . SER A 1 93 ? 5.076 -4.921 5.740 1.00 82.12 93 SER A CA 1
ATOM 736 C C . SER A 1 93 ? 5.224 -4.252 7.110 1.00 82.12 93 SER A C 1
ATOM 738 O O . SER A 1 93 ? 5.028 -3.036 7.235 1.00 82.12 93 SE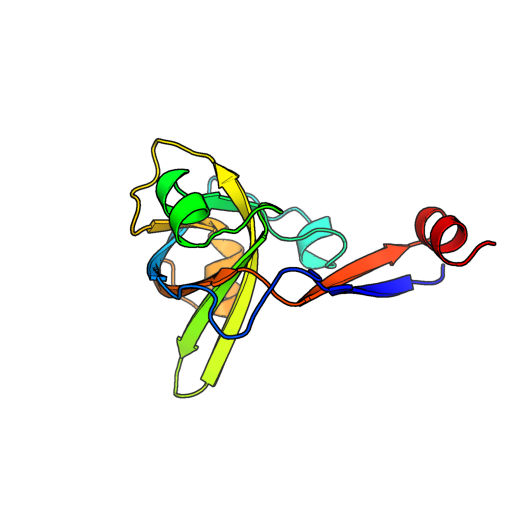R A O 1
ATOM 740 N N . LEU A 1 94 ? 5.598 -5.041 8.123 1.00 80.81 94 LEU A N 1
ATOM 741 C CA . LEU A 1 94 ? 5.905 -4.553 9.472 1.00 80.81 94 LEU A CA 1
ATOM 742 C C . LEU A 1 94 ? 7.011 -3.486 9.449 1.00 80.81 94 LEU A C 1
ATOM 744 O O . LEU A 1 94 ? 6.903 -2.465 10.125 1.00 80.81 94 LEU A O 1
ATOM 748 N N . GLU A 1 95 ? 8.033 -3.674 8.610 1.00 79.69 95 GLU A N 1
ATOM 749 C CA . GLU A 1 95 ? 9.093 -2.681 8.412 1.00 79.69 95 GLU A CA 1
ATOM 750 C C . GLU A 1 95 ? 8.533 -1.361 7.860 1.00 79.69 95 GLU A C 1
ATOM 752 O O . GLU A 1 95 ? 8.889 -0.289 8.341 1.00 79.69 95 GLU A O 1
ATOM 757 N N . LEU A 1 96 ? 7.598 -1.412 6.902 1.00 79.88 96 LEU A N 1
ATOM 758 C CA . LEU A 1 96 ? 7.063 -0.213 6.248 1.00 79.88 96 LEU A CA 1
ATOM 759 C C . LEU A 1 96 ? 6.257 0.653 7.219 1.00 79.88 96 LEU A C 1
ATOM 761 O O . LEU A 1 96 ? 6.390 1.881 7.225 1.00 79.88 96 LEU A O 1
ATOM 765 N N . ILE A 1 97 ? 5.401 0.015 8.021 1.00 81.19 97 ILE A N 1
ATOM 766 C CA . ILE A 1 97 ? 4.580 0.707 9.018 1.00 81.19 97 ILE A CA 1
ATOM 767 C C . ILE A 1 97 ? 5.437 1.158 10.210 1.00 81.19 97 ILE A C 1
ATOM 769 O O . ILE A 1 97 ? 5.282 2.288 10.675 1.00 81.19 97 ILE A O 1
ATOM 773 N N . GLY A 1 98 ? 6.432 0.361 10.610 1.00 80.25 98 GLY A N 1
ATOM 774 C CA . GLY A 1 98 ? 7.419 0.727 11.623 1.00 80.25 98 GLY A CA 1
ATOM 775 C C . GLY A 1 98 ? 8.247 1.951 11.224 1.00 80.25 98 GLY A C 1
ATOM 776 O O . GLY A 1 98 ? 8.331 2.909 11.986 1.00 80.25 98 GLY A O 1
ATOM 777 N N . GLU A 1 99 ? 8.787 1.994 10.005 1.00 80.75 99 GLU A N 1
ATOM 778 C CA . GLU A 1 99 ? 9.596 3.125 9.531 1.00 80.75 99 GLU A CA 1
ATOM 779 C C . GLU A 1 99 ? 8.773 4.408 9.337 1.00 80.75 99 GLU A C 1
ATOM 781 O O . GLU A 1 99 ? 9.241 5.510 9.633 1.00 80.75 99 GLU A O 1
ATOM 786 N N . LYS A 1 100 ? 7.547 4.302 8.805 1.00 79.50 100 LYS A N 1
ATOM 787 C CA . LYS A 1 100 ? 6.726 5.479 8.467 1.00 79.50 100 LYS A CA 1
ATOM 788 C C . LYS A 1 100 ? 5.889 5.988 9.629 1.00 79.50 100 LYS A C 1
ATOM 790 O O . LYS A 1 100 ? 5.735 7.201 9.782 1.00 79.50 100 LYS A O 1
ATOM 795 N N . ILE A 1 101 ? 5.310 5.074 10.398 1.00 80.12 101 ILE A N 1
ATOM 796 C CA . ILE A 1 101 ? 4.330 5.371 11.444 1.00 80.12 101 ILE A CA 1
ATOM 797 C C . ILE A 1 101 ? 4.935 5.163 12.833 1.00 80.12 101 ILE A C 1
ATOM 799 O O . ILE A 1 101 ? 4.604 5.925 13.743 1.00 80.12 101 ILE A O 1
ATOM 803 N N . GLY A 1 102 ? 5.891 4.244 12.993 1.00 78.56 102 GLY A N 1
ATOM 804 C CA . GLY A 1 102 ? 6.495 3.923 14.292 1.00 78.56 102 GLY A CA 1
ATOM 805 C C . GLY A 1 102 ? 5.601 3.050 15.169 1.00 78.56 102 GLY A C 1
ATOM 806 O O . GLY A 1 102 ? 5.730 3.093 16.386 1.00 78.56 102 GLY A O 1
ATOM 807 N N . ALA A 1 103 ? 4.666 2.320 14.560 1.00 80.75 103 ALA A N 1
ATOM 808 C CA . ALA A 1 103 ? 3.729 1.425 15.228 1.00 80.75 103 ALA A CA 1
ATOM 809 C C . ALA A 1 103 ? 3.525 0.166 14.378 1.00 80.75 103 ALA A C 1
ATOM 811 O O . ALA A 1 103 ? 3.714 0.212 13.164 1.00 80.75 103 ALA A O 1
ATOM 812 N N . GLU A 1 104 ? 3.122 -0.935 15.008 1.00 80.50 104 GLU A N 1
ATOM 813 C CA . GLU A 1 104 ? 2.805 -2.194 14.318 1.00 80.50 104 GLU A CA 1
ATOM 814 C C . GLU A 1 104 ? 1.382 -2.188 13.737 1.00 80.50 104 GLU A C 1
ATOM 816 O O . GLU A 1 104 ? 1.113 -2.836 12.728 1.00 80.50 104 GLU A O 1
ATOM 821 N N . GLU A 1 105 ? 0.476 -1.409 14.331 1.00 84.00 105 GLU A N 1
ATOM 822 C CA . GLU A 1 105 ? -0.914 -1.242 13.905 1.00 84.00 105 GLU A CA 1
ATOM 823 C C . GLU A 1 105 ? -1.297 0.242 13.981 1.00 84.00 105 GLU A C 1
ATOM 825 O O . GLU A 1 105 ? -0.955 0.933 14.943 1.00 84.00 105 GLU A O 1
ATOM 830 N N . ALA A 1 106 ? -1.996 0.755 12.966 1.00 85.81 106 ALA A N 1
ATOM 831 C CA . ALA A 1 106 ? -2.464 2.140 12.949 1.00 85.81 106 ALA A CA 1
ATOM 832 C C . ALA A 1 106 ? -3.735 2.320 12.110 1.00 85.81 106 ALA A C 1
ATOM 834 O O . ALA A 1 106 ? -3.945 1.641 11.106 1.00 85.81 106 ALA A O 1
ATOM 835 N N . GLU A 1 107 ? -4.577 3.277 12.496 1.00 86.75 107 GLU A N 1
ATOM 836 C CA . GLU A 1 107 ? -5.746 3.666 11.705 1.00 86.75 107 GLU A CA 1
ATOM 837 C C . GLU A 1 107 ? -5.329 4.528 10.505 1.00 86.75 107 GLU A C 1
ATOM 839 O O . GLU A 1 107 ? -4.540 5.471 10.629 1.00 86.75 107 GLU A O 1
ATOM 844 N N . ALA A 1 108 ? -5.873 4.207 9.332 1.00 87.56 108 ALA A N 1
ATOM 845 C CA . ALA A 1 108 ? -5.571 4.871 8.075 1.00 87.56 108 ALA A CA 1
ATOM 846 C C . ALA A 1 108 ? -6.832 5.130 7.247 1.00 87.56 108 ALA A C 1
ATOM 848 O O . ALA A 1 108 ? -7.832 4.425 7.327 1.00 87.56 108 ALA A O 1
ATOM 849 N N . GLU A 1 109 ? -6.767 6.139 6.392 1.00 87.50 109 GLU A N 1
ATOM 850 C CA . GLU A 1 109 ? -7.749 6.387 5.343 1.00 87.50 109 GLU A CA 1
ATOM 851 C C . GLU A 1 109 ? -7.220 5.793 4.031 1.00 87.50 109 GLU A C 1
ATOM 853 O O . GLU A 1 109 ? -6.236 6.289 3.477 1.00 87.50 109 GLU A O 1
ATOM 858 N N . ALA A 1 110 ? -7.853 4.733 3.531 1.00 87.00 110 ALA A N 1
ATOM 859 C CA . ALA A 1 110 ? -7.573 4.144 2.228 1.00 87.00 110 ALA A CA 1
ATOM 860 C C . ALA A 1 110 ? -8.350 4.866 1.122 1.00 87.00 110 ALA A C 1
ATOM 862 O O . ALA A 1 110 ? -9.546 5.128 1.252 1.00 87.00 110 ALA A O 1
ATOM 863 N N . PHE A 1 111 ? -7.670 5.171 0.021 1.00 86.44 111 PHE A N 1
ATOM 864 C CA . PHE A 1 111 ? -8.259 5.729 -1.199 1.00 86.44 111 PHE A CA 1
ATOM 865 C C . PHE A 1 111 ? -7.453 5.294 -2.431 1.00 86.44 111 PHE A C 1
ATOM 867 O O . PHE A 1 111 ? -6.306 4.848 -2.321 1.00 86.44 111 PHE A O 1
ATOM 874 N N . ARG A 1 112 ? -8.048 5.425 -3.621 1.00 84.62 112 ARG A N 1
ATOM 875 C CA . ARG A 1 112 ? -7.380 5.162 -4.906 1.00 84.62 112 ARG A CA 1
ATOM 876 C C . ARG A 1 112 ? -6.168 6.083 -5.082 1.00 84.62 112 ARG A C 1
ATOM 878 O O . ARG A 1 112 ? -6.269 7.299 -4.900 1.00 84.62 112 ARG A O 1
ATOM 885 N N . ALA A 1 113 ? -5.016 5.522 -5.445 1.00 83.00 113 ALA A N 1
ATOM 886 C CA . ALA A 1 113 ? -3.819 6.324 -5.672 1.00 83.00 113 ALA A CA 1
ATOM 887 C C . ALA A 1 113 ? -3.965 7.170 -6.948 1.00 83.00 113 ALA A C 1
ATOM 889 O O . ALA A 1 113 ? -4.126 6.629 -8.038 1.00 83.00 113 ALA A O 1
ATOM 890 N N . LYS A 1 114 ? -3.880 8.500 -6.816 1.00 79.56 114 LYS A N 1
ATOM 891 C CA . LYS A 1 114 ? -3.988 9.427 -7.961 1.00 79.56 114 LYS A CA 1
ATOM 892 C C . LYS A 1 114 ? -2.708 9.503 -8.778 1.00 79.56 114 LYS A C 1
ATOM 894 O O . LYS A 1 114 ? -2.723 9.529 -10.003 1.00 79.56 114 LYS A O 1
ATOM 899 N N . THR A 1 115 ? -1.592 9.577 -8.068 1.00 79.44 115 THR A N 1
ATOM 900 C CA . THR A 1 115 ? -0.254 9.687 -8.638 1.00 79.44 115 THR A CA 1
ATOM 901 C C . THR A 1 115 ? 0.719 8.964 -7.733 1.00 79.44 115 THR A C 1
ATOM 903 O O . THR A 1 115 ? 0.685 9.164 -6.515 1.00 79.44 115 THR A O 1
ATOM 906 N N . TRP A 1 116 ? 1.624 8.192 -8.313 1.00 81.75 116 TRP A N 1
ATOM 907 C CA . TRP A 1 116 ? 2.728 7.575 -7.589 1.00 81.75 116 TRP A CA 1
ATOM 908 C C . TRP A 1 116 ? 4.029 7.727 -8.366 1.00 81.75 116 TRP A C 1
ATOM 910 O O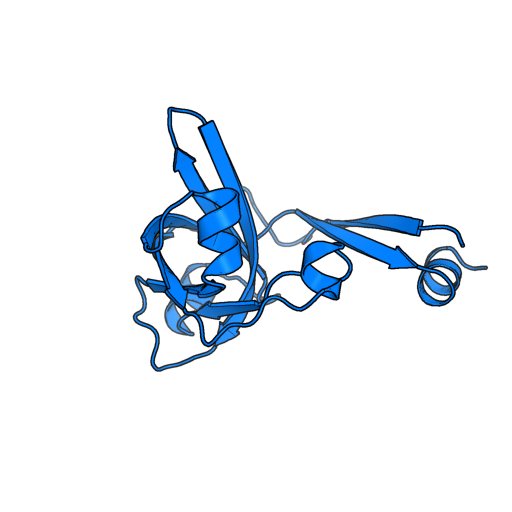 . TRP A 1 116 ? 4.044 8.079 -9.544 1.00 81.75 116 TRP A O 1
ATOM 920 N N . GLN A 1 117 ? 5.137 7.512 -7.669 1.00 79.19 117 GLN A N 1
ATOM 921 C CA . GLN A 1 117 ? 6.473 7.639 -8.230 1.00 79.19 117 GLN A CA 1
ATOM 922 C C . GLN A 1 117 ? 7.128 6.270 -8.298 1.00 79.19 117 GLN A C 1
ATOM 924 O O . GLN A 1 117 ? 7.103 5.538 -7.309 1.00 79.19 117 GLN A O 1
ATOM 929 N N . ILE A 1 118 ? 7.739 5.971 -9.438 1.00 79.94 118 ILE A N 1
ATOM 930 C CA . ILE A 1 118 ? 8.625 4.823 -9.620 1.00 79.94 118 ILE A CA 1
ATOM 931 C C . ILE A 1 118 ? 9.986 5.316 -10.112 1.00 79.94 118 ILE A C 1
ATOM 933 O O . ILE A 1 118 ? 10.068 6.244 -10.920 1.00 79.94 118 ILE A O 1
ATOM 937 N N . THR A 1 119 ? 11.055 4.723 -9.599 1.00 78.12 119 THR A N 1
ATOM 938 C CA . THR A 1 119 ? 12.422 4.962 -10.065 1.00 78.12 119 THR A CA 1
ATOM 939 C C . THR A 1 119 ? 12.766 3.906 -11.107 1.00 78.12 119 THR A C 1
ATOM 941 O O . THR A 1 119 ? 12.635 2.715 -10.839 1.00 78.12 119 THR A O 1
ATOM 944 N N . VAL A 1 120 ? 13.214 4.328 -12.286 1.00 75.62 120 VAL A N 1
ATOM 945 C CA . VAL A 1 120 ? 13.629 3.429 -13.368 1.00 75.62 120 VAL A CA 1
ATOM 946 C C . VAL A 1 120 ? 15.087 3.707 -13.719 1.00 75.62 120 VAL A C 1
ATOM 948 O O . VAL A 1 120 ? 15.508 4.863 -13.804 1.00 75.62 120 VAL A O 1
ATOM 951 N N . THR A 1 121 ? 15.862 2.643 -13.912 1.00 78.94 121 THR A N 1
ATOM 952 C CA . THR A 1 121 ? 17.286 2.692 -14.271 1.00 78.94 121 THR A CA 1
ATOM 953 C C . THR A 1 121 ? 17.493 2.224 -15.715 1.00 78.94 121 THR A C 1
ATOM 955 O O . THR A 1 121 ? 16.720 1.407 -16.223 1.00 78.94 121 THR A O 1
ATOM 958 N N . SER A 1 122 ? 18.537 2.702 -16.399 1.00 65.81 122 SER A N 1
ATOM 959 C CA . SER A 1 122 ? 18.963 2.147 -17.701 1.00 65.81 122 SER A CA 1
ATOM 960 C C . SER A 1 122 ? 19.175 0.626 -17.602 1.00 65.81 122 SER A C 1
ATOM 962 O O . SER A 1 122 ? 19.769 0.185 -16.613 1.00 65.81 122 SER A O 1
ATOM 964 N N . PRO A 1 123 ? 18.708 -0.202 -18.562 1.00 67.38 123 PRO A N 1
ATOM 965 C CA . PRO A 1 123 ? 18.220 0.129 -19.915 1.00 67.38 123 PRO A CA 1
ATOM 966 C C . PRO A 1 123 ? 16.706 0.396 -20.048 1.00 67.38 123 PRO A C 1
ATOM 968 O O . PRO A 1 123 ? 16.231 0.768 -21.116 1.00 67.38 123 PRO A O 1
ATOM 971 N N . GLN A 1 124 ? 15.920 0.209 -18.984 1.00 68.19 124 GLN A N 1
ATOM 972 C CA . GLN A 1 124 ? 14.458 0.399 -19.025 1.00 68.19 124 GLN A CA 1
ATOM 973 C C . GLN A 1 124 ? 14.078 1.876 -19.183 1.00 68.19 124 GLN A C 1
ATOM 975 O O . GLN A 1 124 ? 13.071 2.205 -19.803 1.00 68.19 124 GLN A O 1
ATOM 980 N N . ALA A 1 125 ? 14.898 2.765 -18.621 1.00 64.81 125 ALA A N 1
ATOM 981 C CA . ALA A 1 125 ? 14.727 4.199 -18.782 1.00 64.81 125 ALA A CA 1
ATOM 982 C C . ALA A 1 125 ? 14.949 4.649 -20.233 1.00 64.81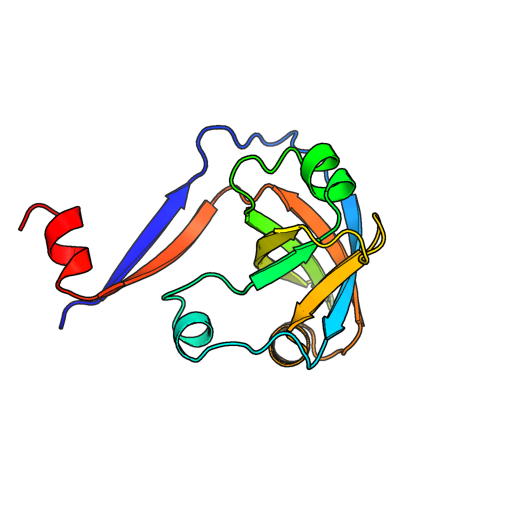 125 ALA A C 1
ATOM 984 O O . ALA A 1 125 ? 14.182 5.473 -20.720 1.00 64.81 125 ALA A O 1
ATOM 985 N N . ASP A 1 126 ? 15.941 4.070 -20.918 1.00 69.12 126 ASP A N 1
ATOM 986 C CA . ASP A 1 126 ? 16.300 4.420 -22.297 1.00 69.12 126 ASP A CA 1
ATOM 987 C C . ASP A 1 126 ? 15.141 4.099 -23.260 1.00 69.12 126 ASP A C 1
ATOM 989 O O . ASP A 1 126 ? 14.713 4.961 -24.027 1.00 69.12 126 ASP A O 1
ATOM 993 N N . GLN A 1 127 ? 14.493 2.940 -23.077 1.00 70.00 127 GLN A N 1
ATOM 994 C CA . GLN A 1 127 ? 13.276 2.571 -23.816 1.00 70.00 127 GLN A CA 1
ATOM 995 C C . GLN A 1 127 ? 12.109 3.553 -23.622 1.00 70.00 127 GLN A C 1
ATOM 997 O O . GLN A 1 127 ? 11.313 3.749 -24.539 1.00 70.00 127 GLN A O 1
ATOM 1002 N N . LEU A 1 128 ? 11.975 4.160 -22.439 1.00 68.56 128 LEU A N 1
ATOM 1003 C CA . LEU A 1 128 ? 10.866 5.068 -22.121 1.00 68.56 128 LEU A CA 1
ATOM 1004 C C . LEU A 1 128 ? 11.077 6.485 -22.663 1.00 68.56 128 LEU A C 1
ATOM 1006 O O . LEU A 1 128 ? 10.099 7.181 -22.930 1.00 68.56 128 LEU A O 1
ATOM 1010 N N . ILE A 1 129 ? 12.331 6.910 -22.827 1.00 72.25 129 ILE A N 1
ATOM 1011 C CA . ILE A 1 129 ? 12.691 8.226 -23.377 1.00 72.25 129 ILE A CA 1
ATOM 1012 C C . ILE A 1 129 ? 13.053 8.175 -24.868 1.00 72.25 129 ILE A C 1
ATOM 1014 O O . ILE A 1 129 ? 13.341 9.218 -25.453 1.00 72.25 129 ILE A O 1
ATOM 1018 N N . GLY A 1 130 ? 12.981 6.991 -25.488 1.00 64.06 130 GLY A N 1
ATOM 1019 C CA . GLY A 1 130 ? 13.177 6.791 -26.925 1.00 64.06 130 GLY A CA 1
ATOM 1020 C C . GLY A 1 130 ? 14.641 6.790 -27.370 1.00 64.06 130 GLY A C 1
ATOM 1021 O O . GLY A 1 130 ? 14.911 7.176 -28.508 1.00 64.06 130 GLY A O 1
ATOM 1022 N N . LEU A 1 131 ? 15.558 6.399 -26.478 1.00 58.59 131 LEU A N 1
ATOM 1023 C CA . LEU A 1 131 ? 16.984 6.192 -26.761 1.00 58.59 131 LEU A CA 1
ATOM 1024 C C . LEU A 1 131 ? 17.295 4.729 -27.096 1.00 58.59 131 LEU A C 1
ATOM 1026 O O . LEU A 1 131 ? 16.664 3.825 -26.498 1.00 58.59 131 LEU A O 1
#

Mean predicted aligned error: 8.53 Å

Sequence (131 aa):
MVEFKIVVGDPRSHALDPIVKVKAKGLPDINLSAEEKERKRLPVCKASRKLLEKLRAELGIITLRFRKDDKKVNITCRAVIDDNVPEDEVHLSLELIGEKIGAEEAEAEAFRAKTWQITVTSPQADQLIGL

Secondary structure (DSSP, 8-state):
--EEEEEEE-TT--TTPPPEEEEEEEETTS---HHHHTTSSPPEEEE-HHHHHHTT-TTSEEEEEEEETTEEEEEEEEEEE-TTS-TTEEEEEHHHHHHHTSSSEEEEEEEE-SEEEEEEETTHHHHHHT-

Solvent-accessible surface area (backbone atoms only — not comparable to full-atom values): 7158 Å² total; per-residue (Å²): 132,66,74,45,80,45,76,50,66,44,91,85,58,57,96,80,56,44,73,42,75,26,39,36,34,37,33,82,86,44,74,80,50,73,51,38,77,66,30,51,36,66,43,66,25,39,26,12,59,67,37,42,61,66,27,64,30,87,86,32,36,35,26,36,38,32,76,54,96,93,40,79,47,77,49,63,28,34,48,42,76,33,88,88,38,50,70,52,35,34,40,31,21,28,66,59,35,36,75,75,72,68,38,58,61,48,70,24,38,35,28,48,46,47,64,51,72,36,39,38,46,65,70,65,39,34,64,75,75,75,98

pLDDT: mean 76.55, std 9.3, range [54.62, 88.12]